Protein AF-A0AAE9Y1Y9-F1 (afdb_monomer_lite)

Sequence (92 aa):
MYIVVDPFNLGWIDSVEEWCPMPPPSDSQRPPRYVRPGDGGPVEAAQYLSEATGQLIKVAQAHRLDMLCYLLDMARMEAREIVRRRRNSSAE

Organism: Rhodopseudomonas palustris (strain ATCC BAA-98 / CGA009) (NCBI:txid258594)

Secondary structure (DSSP, 8-state):
------TT-SS----TT----PPPPPGGGSPP----TT--HHHHHHHHHHHHHHHHHHHHHHTT-HHHHHHHHHHHHHHHHHHHHHHHHT--

Radius of gyration: 17.94 Å; chains: 1; bounding box: 39×38×49 Å

Structure (mmCIF, N/CA/C/O backbone):
data_AF-A0AAE9Y1Y9-F1
#
_entry.id   AF-A0AAE9Y1Y9-F1
#
loop_
_atom_site.group_PDB
_atom_site.id
_atom_site.type_symbol
_atom_site.label_atom_id
_atom_site.label_alt_id
_atom_site.label_comp_id
_atom_site.label_asym_id
_atom_site.label_entity_id
_atom_site.label_seq_id
_atom_site.pdbx_PDB_ins_code
_atom_site.Cartn_x
_atom_site.Cartn_y
_atom_site.Cartn_z
_atom_site.occupancy
_atom_site.B_iso_or_equiv
_atom_site.auth_seq_id
_atom_site.auth_comp_id
_atom_site.auth_asym_id
_atom_site.auth_atom_id
_atom_site.pdbx_PDB_model_num
ATOM 1 N N . MET A 1 1 ? -21.303 13.153 -3.050 1.00 37.38 1 MET A N 1
ATOM 2 C CA . MET A 1 1 ? -20.019 13.866 -3.190 1.00 37.38 1 MET A CA 1
ATOM 3 C C . MET A 1 1 ? -18.933 12.813 -3.299 1.00 37.38 1 MET A C 1
ATOM 5 O O . MET A 1 1 ? -18.524 12.269 -2.284 1.00 37.38 1 MET A O 1
ATOM 9 N N . TYR A 1 2 ? -18.576 12.428 -4.523 1.00 36.56 2 TYR A N 1
ATOM 10 C CA . TYR A 1 2 ? -17.491 11.481 -4.775 1.00 36.56 2 TYR A CA 1
ATOM 11 C C . TYR A 1 2 ? -16.306 12.294 -5.283 1.00 36.56 2 TYR A C 1
ATOM 13 O O . TYR A 1 2 ? -16.421 12.975 -6.296 1.00 36.56 2 TYR A O 1
ATOM 21 N N . ILE A 1 3 ? -15.202 12.271 -4.545 1.00 39.84 3 ILE A N 1
ATOM 22 C CA . ILE A 1 3 ? -13.921 12.798 -5.014 1.00 39.84 3 ILE A CA 1
ATOM 23 C C . ILE A 1 3 ? -13.369 11.808 -6.038 1.00 39.84 3 ILE A C 1
ATOM 25 O O . ILE A 1 3 ? -12.933 10.716 -5.681 1.00 39.84 3 ILE A O 1
ATOM 29 N N . VAL A 1 4 ? -13.434 12.169 -7.318 1.00 46.69 4 VAL A N 1
ATOM 30 C CA . VAL A 1 4 ? -12.659 11.501 -8.364 1.00 46.69 4 VAL A CA 1
ATOM 31 C C . VAL A 1 4 ? -11.306 12.195 -8.377 1.00 46.69 4 VAL A C 1
ATOM 33 O O . VAL A 1 4 ? -11.209 13.367 -8.725 1.00 46.69 4 VAL A O 1
ATOM 36 N N . VAL A 1 5 ? -10.276 11.498 -7.909 1.00 44.84 5 VAL A N 1
ATOM 37 C CA . VAL A 1 5 ? -8.901 11.993 -7.983 1.00 44.84 5 VAL A CA 1
ATOM 38 C C . VAL A 1 5 ? -8.438 11.781 -9.419 1.00 44.84 5 VAL A C 1
ATOM 40 O O . VAL A 1 5 ? -8.324 10.638 -9.857 1.00 44.84 5 VAL A O 1
ATOM 43 N N . ASP A 1 6 ? -8.217 12.868 -10.155 1.00 43.25 6 ASP A N 1
ATOM 44 C CA . ASP A 1 6 ? -7.573 12.826 -11.467 1.00 43.25 6 ASP A CA 1
ATOM 45 C C . ASP A 1 6 ? -6.089 12.457 -11.267 1.00 43.25 6 ASP A C 1
ATOM 47 O O . ASP A 1 6 ? -5.369 13.186 -10.578 1.00 43.25 6 ASP A O 1
ATOM 51 N N . PRO A 1 7 ? -5.600 11.326 -11.807 1.00 47.19 7 PRO A N 1
ATOM 52 C CA . PRO A 1 7 ? -4.210 10.931 -11.624 1.00 47.19 7 PRO A CA 1
ATOM 53 C C . PRO A 1 7 ? -3.219 11.755 -12.464 1.00 47.19 7 PRO A C 1
ATOM 55 O O . PRO A 1 7 ? -2.016 11.513 -12.359 1.00 47.19 7 PRO A O 1
ATOM 58 N N . PHE A 1 8 ? -3.678 12.710 -13.287 1.00 54.72 8 PHE A N 1
ATOM 59 C CA . PHE A 1 8 ? -2.834 13.397 -14.267 1.00 54.72 8 PHE A CA 1
ATOM 60 C C . PHE A 1 8 ? -2.854 14.934 -14.233 1.00 54.72 8 PHE A C 1
ATOM 62 O O . PHE A 1 8 ? -2.141 15.531 -15.041 1.00 54.72 8 PHE A O 1
ATOM 69 N N . ASN A 1 9 ? -3.564 15.603 -13.312 1.00 47.50 9 ASN A N 1
ATOM 70 C CA . ASN A 1 9 ? -3.565 17.073 -13.287 1.00 47.50 9 ASN A CA 1
ATOM 71 C C . ASN A 1 9 ? -3.582 17.698 -11.877 1.00 47.50 9 ASN A C 1
ATOM 73 O O . ASN A 1 9 ? -4.467 17.442 -11.067 1.00 47.50 9 ASN A O 1
ATOM 77 N N . LEU A 1 10 ? -2.617 18.584 -11.601 1.00 45.22 10 LEU A N 1
ATOM 78 C CA . LEU A 1 10 ? -2.579 19.475 -10.429 1.00 45.22 10 LEU A CA 1
ATOM 79 C C . LEU A 1 10 ? -3.409 20.750 -10.704 1.00 45.22 10 LEU A C 1
ATOM 81 O O . LEU A 1 10 ? -2.913 21.867 -10.565 1.00 45.22 10 LEU A O 1
ATOM 85 N N . GLY A 1 11 ? -4.664 20.593 -11.129 1.00 39.22 11 GLY A N 1
ATOM 86 C CA . GLY A 1 11 ? -5.578 21.696 -11.440 1.00 39.22 11 GLY A CA 1
ATOM 87 C C . GLY A 1 11 ? -7.038 21.251 -11.346 1.00 39.22 11 GLY A C 1
ATOM 88 O O . GLY A 1 11 ? -7.385 20.173 -11.814 1.00 39.22 11 GLY A O 1
ATOM 89 N N . TRP A 1 12 ? -7.872 22.057 -10.687 1.00 37.34 12 TRP A N 1
ATOM 90 C CA . TRP A 1 12 ? -9.270 21.757 -10.355 1.00 37.34 12 TRP A CA 1
ATOM 91 C C . TRP A 1 12 ? -10.169 21.834 -11.608 1.00 37.34 12 TRP A C 1
ATOM 93 O O . TRP A 1 12 ? -10.008 22.754 -12.406 1.00 37.34 12 TRP A O 1
ATOM 103 N N . ILE A 1 13 ? -11.110 20.895 -11.778 1.00 45.84 13 ILE A N 1
ATOM 104 C CA . ILE A 1 13 ? -12.096 20.872 -12.881 1.00 45.84 13 ILE A CA 1
ATOM 105 C C . ILE A 1 13 ? -13.474 21.258 -12.319 1.00 45.84 13 ILE A C 1
ATOM 107 O O . ILE A 1 13 ? -13.972 20.575 -11.426 1.00 45.84 13 ILE A O 1
ATOM 111 N N . ASP A 1 14 ? -14.099 22.308 -12.865 1.00 43.41 14 ASP A N 1
ATOM 112 C CA . ASP A 1 14 ? -15.371 22.874 -12.373 1.00 43.41 14 ASP A CA 1
ATOM 113 C C . ASP A 1 14 ? -16.638 22.417 -13.138 1.00 43.41 14 ASP A C 1
ATOM 115 O O . ASP A 1 14 ? -17.745 22.818 -12.774 1.00 43.41 14 ASP A O 1
ATOM 119 N N . SER A 1 15 ? -16.556 21.563 -14.171 1.00 39.72 15 SER A N 1
ATOM 120 C CA . SER A 1 15 ? -17.756 20.959 -14.793 1.00 39.72 15 SER A CA 1
ATOM 121 C C . SER A 1 15 ? -17.487 19.749 -15.694 1.00 39.72 15 SER A C 1
ATOM 123 O O . SER A 1 15 ? -16.464 19.653 -16.360 1.00 39.72 15 SER A O 1
ATOM 125 N N . VAL A 1 16 ? -18.456 18.826 -15.725 1.00 44.59 16 VAL A N 1
ATOM 126 C CA . VAL A 1 16 ? -18.430 17.529 -16.437 1.00 44.59 16 VAL A CA 1
ATOM 127 C C . VAL A 1 16 ? -18.838 17.612 -17.920 1.00 44.59 16 VAL A C 1
ATOM 129 O O . VAL A 1 16 ? -18.712 16.628 -18.641 1.00 44.59 16 VAL A O 1
ATOM 132 N N . GLU A 1 17 ? -19.296 18.767 -18.409 1.00 45.41 17 GLU A N 1
ATOM 133 C CA . GLU A 1 17 ? -19.779 18.907 -19.798 1.00 45.41 17 GLU A CA 1
ATOM 134 C C . GLU A 1 17 ? -18.700 19.302 -20.822 1.00 45.41 17 GLU A C 1
ATOM 136 O O . GLU A 1 17 ? -18.943 19.235 -22.023 1.00 45.41 17 GLU A O 1
ATOM 141 N N . GLU A 1 18 ? -17.479 19.622 -20.389 1.00 43.06 18 GLU A N 1
ATOM 142 C CA . GLU A 1 18 ? -16.347 19.924 -21.281 1.00 43.06 18 GLU A CA 1
ATOM 143 C C . GLU A 1 18 ? -15.520 18.665 -21.613 1.00 43.06 18 GLU A C 1
ATOM 145 O O . GLU A 1 18 ? -14.298 18.690 -21.711 1.00 43.06 18 GLU A O 1
ATOM 150 N N . TRP A 1 19 ? -16.171 17.510 -21.759 1.00 42.56 19 TRP A N 1
ATOM 151 C CA . TRP A 1 19 ? -15.505 16.271 -22.168 1.00 42.56 19 TRP A CA 1
ATOM 152 C C . TRP A 1 19 ? -15.743 16.011 -23.654 1.00 42.56 19 TRP A C 1
ATOM 154 O O . TRP A 1 19 ? -16.560 15.180 -24.043 1.00 42.56 19 TRP A O 1
ATOM 164 N N . CYS A 1 20 ? -14.987 16.702 -24.506 1.00 49.97 20 CYS A N 1
ATOM 165 C CA . CYS A 1 20 ? -14.742 16.205 -25.857 1.00 49.97 20 CYS A CA 1
ATOM 166 C C . CYS A 1 20 ? -13.776 15.014 -25.740 1.00 49.97 20 CYS A C 1
ATOM 168 O O . CYS A 1 20 ? -12.641 15.224 -25.303 1.00 49.97 20 CYS A O 1
ATOM 170 N N . PRO A 1 21 ? -14.158 13.774 -26.106 1.00 54.38 21 PRO A N 1
ATOM 171 C CA . PRO A 1 21 ? -13.203 12.677 -26.146 1.00 54.38 21 PRO A CA 1
ATOM 172 C C . PRO A 1 21 ? -12.175 12.984 -27.238 1.00 54.38 21 PRO A C 1
ATOM 174 O O . PRO A 1 21 ? -12.438 12.816 -28.429 1.00 54.38 21 PRO A O 1
ATOM 177 N N . MET A 1 22 ? -11.009 13.492 -26.835 1.00 54.94 22 MET A N 1
ATOM 178 C CA . MET A 1 22 ? -9.869 13.632 -27.732 1.00 54.94 22 MET A CA 1
ATOM 179 C C . MET A 1 22 ? -9.539 12.245 -28.301 1.00 54.94 22 MET A C 1
ATOM 181 O O . MET A 1 22 ? -9.541 11.263 -27.546 1.00 54.94 22 MET A O 1
ATOM 185 N N . PRO A 1 23 ? -9.249 12.131 -29.610 1.00 58.53 23 PRO A N 1
ATOM 186 C CA . PRO A 1 23 ? -8.714 10.892 -30.151 1.00 58.53 23 PRO A CA 1
ATOM 187 C C . PRO A 1 23 ? -7.447 10.519 -29.366 1.00 58.53 23 PRO A C 1
ATOM 189 O O . PRO A 1 23 ? -6.716 11.417 -28.929 1.00 58.53 23 PRO A O 1
ATOM 192 N N . PRO A 1 24 ? -7.186 9.217 -29.146 1.00 59.94 24 PRO A N 1
ATOM 193 C CA . PRO A 1 24 ? -6.012 8.799 -28.397 1.00 59.94 24 PRO A CA 1
ATOM 194 C C . PRO A 1 24 ? -4.772 9.430 -29.042 1.00 59.94 24 PRO A C 1
ATOM 196 O O . PRO A 1 24 ? -4.650 9.385 -30.270 1.00 59.94 24 PRO A O 1
ATOM 199 N N . PRO A 1 25 ? -3.868 10.044 -28.257 1.00 53.59 25 PRO A N 1
ATOM 200 C CA . PRO A 1 25 ? -2.667 10.634 -28.821 1.00 53.59 25 PRO A CA 1
ATOM 201 C C . PRO A 1 25 ? -1.901 9.538 -29.561 1.00 53.59 25 PRO A C 1
ATOM 203 O O . PRO A 1 25 ? -1.649 8.467 -28.999 1.00 53.59 25 PRO A O 1
ATOM 206 N N . SER A 1 26 ? -1.551 9.799 -30.823 1.00 60.31 26 SER A N 1
ATOM 207 C CA . SER A 1 26 ? -0.644 8.946 -31.592 1.00 60.31 26 SER A CA 1
ATOM 208 C C . SER A 1 26 ? 0.590 8.649 -30.738 1.00 60.31 26 SER A C 1
ATOM 210 O O . SER A 1 26 ? 1.109 9.560 -30.091 1.00 60.31 26 SER A O 1
ATOM 212 N N . ASP A 1 27 ? 1.075 7.401 -30.728 1.00 58.41 27 ASP A N 1
ATOM 213 C CA . ASP A 1 27 ? 2.161 6.938 -29.837 1.00 58.41 27 ASP A CA 1
ATOM 214 C C . ASP A 1 27 ? 3.408 7.848 -29.851 1.00 58.41 27 ASP A C 1
ATOM 216 O O . ASP A 1 27 ? 4.149 7.920 -28.873 1.00 58.41 27 ASP A O 1
ATOM 220 N N . SER A 1 28 ? 3.601 8.603 -30.933 1.00 54.84 28 SER A N 1
ATOM 221 C CA . SER A 1 28 ? 4.672 9.581 -31.132 1.00 54.84 28 SER A CA 1
ATOM 222 C C . SER A 1 28 ? 4.567 10.869 -30.296 1.00 54.84 28 SER A C 1
ATOM 224 O O . SER A 1 28 ? 5.545 11.607 -30.227 1.00 54.84 28 SER A O 1
ATOM 226 N N . GLN A 1 29 ? 3.416 11.172 -29.683 1.00 49.38 29 GLN A N 1
ATOM 227 C CA . GLN A 1 29 ? 3.201 12.362 -28.838 1.00 49.38 29 GLN A CA 1
ATOM 228 C C . GLN A 1 29 ? 3.259 12.069 -27.341 1.00 49.38 29 GLN A C 1
ATOM 230 O O . GLN A 1 29 ? 3.203 13.001 -26.536 1.00 49.38 29 GLN A O 1
ATOM 235 N N . ARG A 1 30 ? 3.399 10.800 -26.938 1.00 53.09 30 ARG A N 1
ATOM 236 C CA . ARG A 1 30 ? 3.700 10.500 -25.540 1.00 53.09 30 ARG A CA 1
ATOM 237 C C . ARG A 1 30 ? 5.079 11.086 -25.245 1.00 53.09 30 ARG A C 1
ATOM 239 O O . ARG A 1 30 ? 6.040 10.663 -25.893 1.00 53.09 30 ARG A O 1
ATOM 246 N N . PRO A 1 31 ? 5.205 12.044 -24.305 1.00 51.66 31 PRO A N 1
ATOM 247 C CA . PRO A 1 31 ? 6.524 12.482 -23.883 1.00 51.66 31 PRO A CA 1
ATOM 248 C C . PRO A 1 31 ? 7.306 11.224 -23.489 1.00 51.66 31 PRO A C 1
ATOM 250 O O . PRO A 1 31 ? 6.712 10.319 -22.884 1.00 51.66 31 PRO A O 1
ATOM 253 N N . PRO A 1 32 ? 8.590 11.107 -23.881 1.00 54.34 32 PRO A N 1
ATOM 254 C CA . PRO A 1 32 ? 9.391 9.955 -23.508 1.00 54.34 32 PRO A CA 1
ATOM 255 C C . PRO A 1 32 ? 9.219 9.780 -22.007 1.00 54.34 32 PRO A C 1
ATOM 257 O O . PRO A 1 32 ? 9.389 10.746 -21.260 1.00 54.34 32 PRO A O 1
ATOM 260 N N . ARG A 1 33 ? 8.782 8.584 -21.581 1.00 60.47 33 ARG A N 1
ATOM 261 C CA . ARG A 1 33 ? 8.695 8.248 -20.158 1.00 60.47 33 ARG A CA 1
ATOM 262 C C . ARG A 1 33 ? 10.016 8.699 -19.562 1.00 60.47 33 ARG A C 1
ATOM 264 O O . ARG A 1 33 ? 11.054 8.173 -19.958 1.00 60.47 33 ARG A O 1
ATOM 271 N N . TYR A 1 34 ? 9.974 9.726 -18.718 1.00 51.53 34 TYR A N 1
ATOM 272 C CA . TYR A 1 34 ? 11.162 10.262 -18.079 1.00 51.53 34 TYR A CA 1
ATOM 273 C C . TYR A 1 34 ? 11.648 9.164 -17.141 1.00 51.53 34 TYR A C 1
ATOM 275 O O . TYR A 1 34 ? 11.215 9.062 -16.002 1.00 51.53 34 TYR A O 1
ATOM 283 N N . VAL A 1 35 ? 12.487 8.272 -17.658 1.00 51.41 35 VAL A N 1
ATOM 284 C CA . VAL A 1 35 ? 13.263 7.359 -16.840 1.00 51.41 35 VAL A CA 1
ATOM 285 C C . VAL A 1 35 ? 14.391 8.228 -16.321 1.00 51.41 35 VAL A C 1
ATOM 287 O O . VAL A 1 35 ? 15.384 8.435 -17.023 1.00 51.41 35 VAL A O 1
ATOM 290 N N . ARG A 1 36 ? 14.224 8.825 -15.133 1.00 58.66 36 ARG A N 1
ATOM 291 C CA . ARG A 1 36 ? 15.389 9.408 -14.471 1.00 58.66 36 ARG A CA 1
ATOM 292 C C . ARG A 1 36 ? 16.382 8.267 -14.245 1.00 58.66 36 ARG A C 1
ATOM 294 O O . ARG A 1 36 ? 15.990 7.224 -13.715 1.00 58.66 36 ARG A O 1
ATOM 301 N N . PRO A 1 37 ? 17.653 8.429 -14.643 1.00 51.62 37 PRO A N 1
ATOM 302 C CA . PRO A 1 37 ? 18.691 7.489 -14.253 1.00 51.62 37 PRO A CA 1
ATOM 303 C C . PRO A 1 37 ? 18.707 7.415 -12.720 1.00 51.62 37 PRO A C 1
ATOM 305 O O . PRO A 1 37 ? 19.004 8.413 -12.067 1.00 51.62 37 PRO A O 1
ATOM 308 N N . GLY A 1 38 ? 18.309 6.271 -12.157 1.00 61.00 38 GLY A N 1
ATOM 309 C CA . GLY A 1 38 ? 18.198 6.068 -10.707 1.00 61.00 38 GLY A CA 1
ATOM 310 C C . GLY A 1 38 ? 16.781 5.916 -10.135 1.00 61.00 38 GLY A C 1
ATOM 311 O O . GLY A 1 38 ? 16.672 5.690 -8.939 1.00 61.00 38 GLY A O 1
ATOM 312 N N . ASP A 1 39 ? 15.709 5.970 -10.937 1.00 63.06 39 ASP A N 1
ATOM 313 C CA . ASP A 1 39 ? 14.323 5.803 -10.435 1.00 63.06 39 ASP A CA 1
ATOM 314 C C . ASP A 1 39 ? 13.966 4.366 -9.990 1.00 63.06 39 ASP A C 1
ATOM 316 O O . ASP A 1 39 ? 12.827 4.100 -9.608 1.00 63.06 39 ASP A O 1
ATOM 320 N N . GLY A 1 40 ? 14.888 3.405 -10.114 1.00 72.69 40 GLY A N 1
ATOM 321 C CA . GLY A 1 40 ? 14.680 1.995 -9.745 1.00 72.69 40 GLY A CA 1
ATOM 322 C C . GLY A 1 40 ? 13.646 1.225 -10.585 1.00 72.69 40 GLY A C 1
ATOM 323 O O . GLY A 1 40 ? 13.511 0.002 -10.529 1.00 72.69 40 GLY A O 1
ATOM 324 N N .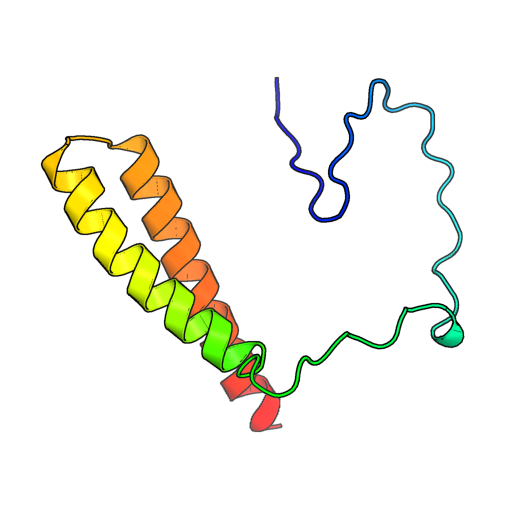 GLY A 1 41 ? 12.911 1.926 -11.445 1.00 84.44 41 GLY A N 1
ATOM 325 C CA . GLY A 1 41 ? 11.847 1.347 -12.245 1.00 84.44 41 GLY A CA 1
ATOM 326 C C . GLY A 1 41 ? 10.594 1.005 -11.423 1.00 84.44 41 GLY A C 1
ATOM 327 O O . GLY A 1 41 ? 10.566 1.063 -10.194 1.00 84.44 41 GLY A O 1
ATOM 328 N N . PRO A 1 42 ? 9.502 0.631 -12.108 1.00 83.12 42 PRO A N 1
ATOM 329 C CA . PRO A 1 42 ? 8.183 0.502 -11.488 1.00 83.12 42 PRO A CA 1
ATOM 330 C C . PRO A 1 42 ? 8.094 -0.613 -10.436 1.00 83.12 42 PRO A C 1
ATOM 332 O O . PRO A 1 42 ? 7.246 -0.549 -9.552 1.00 83.12 42 PRO A O 1
ATOM 335 N N . VAL A 1 43 ? 8.941 -1.642 -10.527 1.00 86.56 43 VAL A N 1
ATOM 336 C CA . VAL A 1 43 ? 8.953 -2.754 -9.564 1.00 86.56 43 VAL A CA 1
ATOM 337 C C . VAL A 1 43 ? 9.626 -2.337 -8.261 1.00 86.56 43 VAL A C 1
ATOM 339 O O . VAL A 1 43 ? 9.080 -2.611 -7.195 1.00 86.56 43 VAL A O 1
ATOM 342 N N . GLU A 1 44 ? 10.767 -1.654 -8.335 1.00 86.38 44 GLU A N 1
ATOM 343 C CA . GLU A 1 44 ? 11.478 -1.160 -7.153 1.00 86.38 44 GLU A CA 1
ATOM 344 C C . GLU A 1 44 ? 10.651 -0.097 -6.426 1.00 86.38 44 GLU A C 1
ATOM 346 O O . GLU A 1 44 ? 10.462 -0.185 -5.215 1.00 86.38 44 GLU A O 1
ATOM 351 N N . ALA A 1 45 ? 10.036 0.826 -7.174 1.00 90.12 45 ALA A N 1
ATOM 352 C CA . ALA A 1 45 ? 9.108 1.806 -6.616 1.00 90.12 45 ALA A CA 1
ATOM 353 C C . ALA A 1 45 ? 7.930 1.138 -5.880 1.00 90.12 45 ALA A C 1
ATOM 355 O O . ALA A 1 45 ? 7.571 1.541 -4.774 1.00 90.12 45 ALA A O 1
ATOM 356 N N . ALA A 1 46 ? 7.345 0.082 -6.454 1.00 90.19 46 ALA A N 1
ATOM 357 C CA . ALA A 1 46 ? 6.255 -0.655 -5.819 1.00 90.19 46 ALA A CA 1
ATOM 358 C C . ALA A 1 46 ? 6.714 -1.414 -4.557 1.00 90.19 46 ALA A C 1
ATOM 360 O O . ALA A 1 46 ? 6.001 -1.443 -3.553 1.00 90.19 46 ALA A O 1
ATOM 361 N N . GLN A 1 47 ? 7.918 -1.992 -4.564 1.00 90.75 47 GLN A N 1
ATOM 362 C CA . GLN A 1 47 ? 8.495 -2.620 -3.371 1.00 90.75 47 GLN A CA 1
ATOM 363 C C . GLN A 1 47 ? 8.711 -1.599 -2.252 1.00 90.75 47 GLN A C 1
ATOM 365 O O . GLN A 1 47 ? 8.252 -1.826 -1.129 1.00 90.75 47 GLN A O 1
ATOM 370 N N . TYR A 1 48 ? 9.315 -0.455 -2.580 1.00 92.88 48 TYR A N 1
ATOM 371 C CA . TYR A 1 48 ? 9.513 0.650 -1.649 1.00 92.88 48 TYR A CA 1
ATOM 372 C C . TYR A 1 48 ? 8.185 1.126 -1.049 1.00 92.88 48 TYR A C 1
ATOM 374 O O . TYR A 1 48 ? 8.052 1.221 0.171 1.00 92.88 48 TYR A O 1
ATOM 382 N N . LEU A 1 49 ? 7.160 1.346 -1.879 1.00 92.88 49 LEU A N 1
ATOM 383 C CA . LEU A 1 49 ? 5.836 1.761 -1.410 1.00 92.88 49 LEU A CA 1
ATOM 384 C C . LEU A 1 49 ? 5.199 0.725 -0.475 1.00 92.88 49 LEU A C 1
ATOM 386 O O . LEU A 1 49 ? 4.637 1.103 0.553 1.00 92.88 49 LEU A O 1
ATOM 390 N N . SER A 1 50 ? 5.309 -0.574 -0.771 1.00 94.12 50 SER A N 1
ATOM 391 C CA . SER A 1 50 ? 4.810 -1.643 0.112 1.00 94.12 50 SER A CA 1
ATOM 392 C C . SER A 1 50 ? 5.503 -1.641 1.484 1.00 94.12 50 SER A C 1
ATOM 394 O O . SER A 1 50 ? 4.886 -1.988 2.498 1.00 94.12 50 SER A O 1
ATOM 396 N N . GLU A 1 51 ? 6.787 -1.295 1.537 1.00 95.38 51 GLU A N 1
ATOM 397 C CA . GLU A 1 51 ? 7.527 -1.190 2.793 1.00 95.38 51 GLU A CA 1
ATOM 398 C C . GLU A 1 51 ? 7.155 0.081 3.563 1.00 95.38 51 GLU A C 1
ATOM 400 O O . GLU A 1 51 ? 6.760 0.000 4.730 1.00 95.38 51 GLU A O 1
ATOM 405 N N . ALA A 1 52 ? 7.207 1.236 2.898 1.00 96.81 52 ALA A N 1
ATOM 406 C CA . ALA A 1 52 ? 6.929 2.538 3.494 1.00 96.81 52 ALA A CA 1
ATOM 407 C C . ALA A 1 52 ? 5.507 2.603 4.074 1.00 96.81 52 ALA A C 1
ATOM 409 O O . ALA A 1 52 ? 5.311 2.998 5.223 1.00 96.81 52 ALA A O 1
ATOM 410 N N . THR A 1 53 ? 4.507 2.123 3.327 1.00 96.44 53 THR A N 1
ATOM 411 C CA . THR A 1 53 ? 3.117 2.024 3.811 1.00 96.44 53 THR A CA 1
ATOM 412 C C . THR A 1 53 ? 3.002 1.120 5.038 1.00 96.44 53 THR A C 1
ATOM 414 O O . THR A 1 53 ? 2.326 1.476 5.999 1.00 96.44 53 THR A O 1
ATOM 417 N N . GLY A 1 54 ? 3.730 -0.002 5.072 1.00 96.31 54 GLY A N 1
ATOM 418 C CA . GLY A 1 54 ? 3.808 -0.890 6.235 1.00 96.31 54 GLY A CA 1
ATOM 419 C C . GLY A 1 54 ? 4.350 -0.213 7.498 1.00 96.31 54 GLY A C 1
ATOM 420 O O . GLY A 1 54 ? 3.899 -0.522 8.602 1.00 96.31 54 GLY A O 1
ATOM 421 N N . GLN A 1 55 ? 5.304 0.708 7.355 1.00 97.56 55 GLN A N 1
ATOM 422 C CA . GLN A 1 55 ? 5.820 1.504 8.470 1.00 97.56 55 GLN A CA 1
ATOM 423 C C . GLN A 1 55 ? 4.801 2.559 8.918 1.00 97.56 55 GLN A C 1
ATOM 425 O O . GLN A 1 55 ? 4.543 2.690 10.115 1.00 97.56 55 GLN A O 1
ATOM 430 N N . LEU A 1 56 ? 4.163 3.251 7.970 1.00 97.12 56 LEU A N 1
ATOM 431 C CA . LEU A 1 56 ? 3.148 4.268 8.255 1.00 97.12 56 LEU A CA 1
ATOM 432 C C . LEU A 1 56 ? 1.906 3.694 8.944 1.00 97.12 56 LEU A C 1
ATOM 434 O O . LEU A 1 56 ? 1.353 4.353 9.819 1.00 97.12 56 LEU A O 1
ATOM 438 N N . ILE A 1 57 ? 1.503 2.459 8.627 1.00 97.50 57 ILE A N 1
ATOM 439 C CA . ILE A 1 57 ? 0.395 1.778 9.318 1.00 97.50 57 ILE A CA 1
ATOM 440 C C . ILE A 1 57 ? 0.668 1.682 10.819 1.00 97.50 57 ILE A C 1
ATOM 442 O O . ILE A 1 57 ? -0.217 1.966 11.617 1.00 97.50 57 ILE A O 1
ATOM 446 N N . LYS A 1 58 ? 1.901 1.351 11.224 1.00 97.12 58 LYS A N 1
ATOM 447 C CA . LYS A 1 58 ? 2.266 1.262 12.649 1.00 97.12 58 LYS A CA 1
ATOM 448 C C . LYS A 1 58 ? 2.119 2.613 13.351 1.00 97.12 58 LYS A C 1
ATOM 450 O O . LYS A 1 58 ? 1.632 2.673 14.476 1.00 97.12 58 LYS A O 1
ATOM 455 N N . VAL A 1 59 ? 2.510 3.694 12.674 1.00 97.44 59 VAL A N 1
ATOM 456 C CA . VAL A 1 59 ? 2.359 5.065 13.184 1.00 97.44 59 VAL A CA 1
ATOM 457 C C . VAL A 1 59 ? 0.877 5.438 13.278 1.00 97.44 59 VAL A C 1
ATOM 459 O O . VAL A 1 59 ? 0.423 5.914 14.315 1.00 97.44 59 VAL A O 1
ATOM 462 N N . ALA A 1 60 ? 0.094 5.161 12.236 1.00 96.56 60 ALA A N 1
ATOM 463 C CA . ALA A 1 60 ? -1.338 5.440 12.212 1.00 96.56 60 ALA A CA 1
ATOM 464 C C . ALA A 1 60 ? -2.102 4.661 13.300 1.00 96.56 60 ALA A C 1
ATOM 466 O O . ALA A 1 60 ? -2.970 5.232 13.962 1.00 96.56 60 ALA A O 1
ATOM 467 N N . GLN A 1 61 ? -1.730 3.401 13.551 1.00 96.19 61 GLN A N 1
ATOM 468 C CA . GLN A 1 61 ? 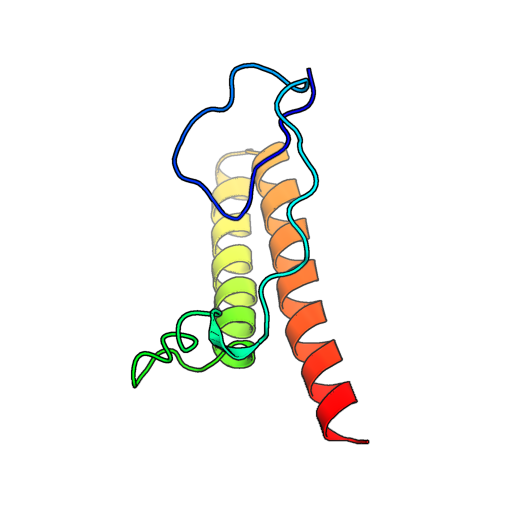-2.278 2.579 14.634 1.00 96.19 61 GLN A CA 1
ATOM 469 C C . GLN A 1 61 ? -1.966 3.173 16.012 1.00 96.19 61 GLN A C 1
ATOM 471 O O . GLN A 1 61 ? -2.860 3.256 16.854 1.00 96.19 61 GLN A O 1
ATOM 476 N N . ALA A 1 62 ? -0.735 3.650 16.233 1.00 97.38 62 ALA A N 1
ATOM 477 C CA . ALA A 1 62 ? -0.346 4.295 17.489 1.00 97.38 62 ALA A CA 1
ATOM 478 C C . ALA A 1 62 ? -1.178 5.557 17.790 1.00 97.38 62 ALA A C 1
ATOM 480 O O . ALA A 1 62 ? -1.474 5.842 18.949 1.00 97.38 62 ALA A O 1
ATOM 481 N N . HIS A 1 63 ? -1.605 6.278 16.749 1.00 97.25 63 HIS A N 1
ATOM 482 C CA . HIS A 1 63 ? -2.451 7.470 16.860 1.00 97.25 63 HIS A CA 1
ATOM 483 C C . HIS A 1 63 ? -3.956 7.195 16.688 1.00 97.25 63 HIS A C 1
ATOM 485 O O . HIS A 1 63 ? -4.739 8.144 16.662 1.00 97.25 63 HIS A O 1
ATOM 491 N N . ARG A 1 64 ? -4.379 5.923 16.598 1.00 95.81 64 ARG A N 1
ATOM 492 C CA . ARG A 1 64 ? -5.784 5.505 16.398 1.00 95.81 64 ARG A CA 1
ATOM 493 C C . ARG A 1 64 ? -6.450 6.149 15.172 1.00 95.81 64 ARG A C 1
ATOM 495 O O . ARG A 1 64 ? -7.615 6.540 15.206 1.00 95.81 64 ARG A O 1
ATOM 502 N N . LEU A 1 65 ? -5.698 6.283 14.083 1.00 97.50 65 LEU A N 1
ATOM 503 C CA . LEU A 1 65 ? -6.182 6.837 12.819 1.00 97.50 65 LEU A CA 1
ATOM 504 C C . LEU A 1 65 ? -6.733 5.715 11.930 1.00 97.50 65 LEU A C 1
ATOM 506 O O . LEU A 1 65 ? 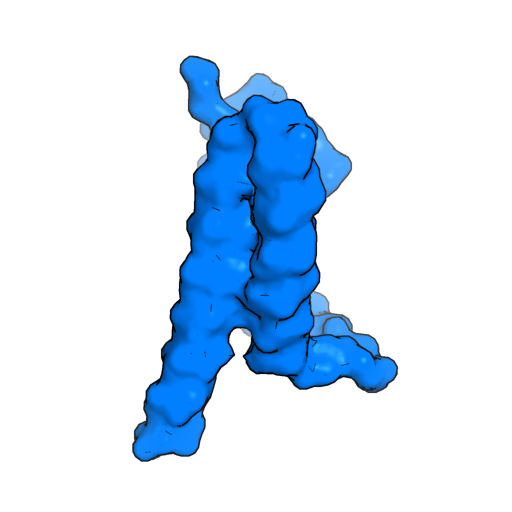-6.091 5.301 10.964 1.00 97.50 65 LEU A O 1
ATOM 510 N N . ASP A 1 66 ? -7.921 5.210 12.261 1.00 94.88 66 ASP A N 1
ATOM 511 C CA . ASP A 1 66 ? -8.475 3.979 11.672 1.00 94.88 66 ASP A CA 1
ATOM 512 C C . ASP A 1 66 ? -8.659 4.063 10.145 1.00 94.88 66 ASP A C 1
ATOM 514 O O . ASP A 1 66 ? -8.250 3.165 9.407 1.00 94.88 66 ASP A O 1
ATOM 518 N N . MET A 1 67 ? -9.203 5.179 9.647 1.00 97.00 67 MET A N 1
ATOM 519 C CA . MET A 1 67 ? -9.386 5.395 8.205 1.00 97.00 67 MET A CA 1
ATOM 520 C C . MET A 1 67 ? -8.046 5.471 7.462 1.00 97.00 67 MET A C 1
ATOM 522 O O . MET A 1 67 ? -7.917 4.944 6.359 1.00 97.00 67 MET A O 1
ATOM 526 N N . LEU A 1 68 ? -7.032 6.090 8.072 1.00 97.06 68 LEU A N 1
ATOM 527 C CA . LEU A 1 68 ? -5.701 6.169 7.477 1.00 97.06 68 LEU A CA 1
ATOM 528 C C . LEU A 1 68 ? -5.035 4.789 7.436 1.00 97.06 68 LEU A C 1
ATOM 530 O O . LEU A 1 68 ? -4.436 4.444 6.422 1.00 97.06 68 LEU A O 1
ATOM 534 N N . CYS A 1 69 ? -5.185 3.979 8.489 1.00 97.12 69 CYS A N 1
ATOM 535 C CA . CYS A 1 69 ? -4.707 2.594 8.492 1.00 97.12 69 CYS A CA 1
ATOM 536 C C . CYS A 1 69 ? -5.310 1.804 7.328 1.00 97.12 69 CYS A C 1
ATOM 538 O O . CYS A 1 69 ? -4.574 1.169 6.578 1.00 97.12 69 CYS A O 1
ATOM 540 N N . TYR A 1 70 ? -6.628 1.912 7.136 1.00 95.94 70 TYR A N 1
ATOM 541 C CA . TYR A 1 70 ? -7.328 1.246 6.040 1.00 95.94 70 TYR A CA 1
ATOM 542 C C . TYR A 1 70 ? -6.784 1.653 4.663 1.00 95.94 70 TYR A C 1
ATOM 544 O O . TYR A 1 70 ? -6.470 0.796 3.837 1.00 95.94 70 TYR A O 1
ATOM 552 N N . LEU A 1 71 ? -6.623 2.958 4.416 1.00 97.62 71 LEU A N 1
ATOM 553 C CA . LEU A 1 71 ? -6.100 3.457 3.140 1.00 97.62 71 LEU A CA 1
ATOM 554 C C . LEU A 1 71 ? -4.659 2.998 2.886 1.00 97.62 71 LEU A C 1
ATOM 556 O O . LEU A 1 71 ? -4.318 2.622 1.764 1.00 97.62 71 LEU A O 1
ATOM 560 N N . LEU A 1 72 ? -3.819 2.990 3.923 1.00 96.81 72 LEU A N 1
ATOM 561 C CA . LEU A 1 72 ? -2.439 2.524 3.816 1.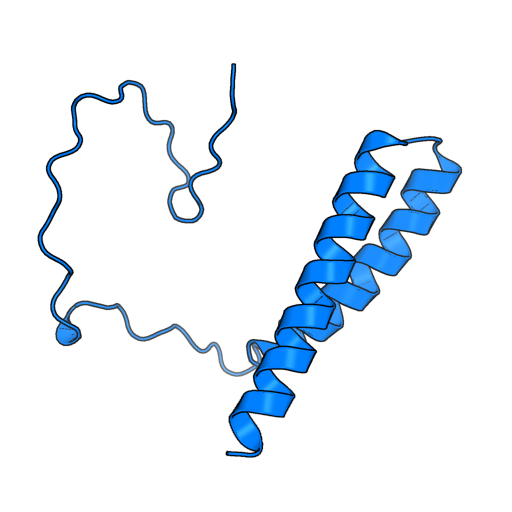00 96.81 72 LEU A CA 1
ATOM 562 C C . LEU A 1 72 ? -2.357 1.012 3.575 1.00 96.81 72 LEU A C 1
ATOM 564 O O . LEU A 1 72 ? -1.511 0.573 2.797 1.00 96.81 72 LEU A O 1
ATOM 568 N N . ASP A 1 73 ? -3.240 0.218 4.185 1.00 96.69 73 ASP A N 1
ATOM 569 C CA . ASP A 1 73 ? -3.325 -1.224 3.927 1.00 96.69 73 ASP A CA 1
ATOM 570 C C . ASP A 1 73 ? -3.758 -1.517 2.484 1.00 96.69 73 ASP A C 1
ATOM 572 O O . ASP A 1 73 ? -3.188 -2.399 1.835 1.00 96.69 73 ASP A O 1
ATOM 576 N N . MET A 1 74 ? -4.700 -0.740 1.942 1.00 97.44 74 MET A N 1
ATOM 577 C CA . MET A 1 74 ? -5.090 -0.835 0.532 1.00 97.44 74 MET A CA 1
ATOM 578 C C . MET A 1 74 ? -3.939 -0.477 -0.408 1.00 97.44 74 MET A C 1
ATOM 580 O O . MET A 1 74 ? -3.623 -1.252 -1.312 1.00 97.44 74 MET A O 1
ATOM 584 N N . ALA A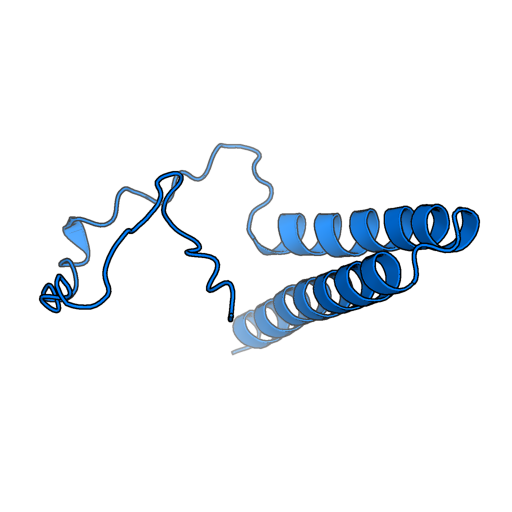 1 75 ? -3.246 0.635 -0.153 1.00 95.81 75 ALA A N 1
ATOM 585 C CA . ALA A 1 75 ? -2.081 1.035 -0.942 1.00 95.81 75 ALA A CA 1
ATOM 586 C C . ALA A 1 75 ? -0.966 -0.026 -0.903 1.00 95.81 75 ALA A C 1
ATOM 588 O O . ALA A 1 75 ? -0.352 -0.341 -1.924 1.00 95.81 75 ALA A O 1
ATOM 589 N N . ARG A 1 76 ? -0.733 -0.631 0.267 1.00 94.75 76 ARG A N 1
ATOM 590 C CA . ARG A 1 76 ? 0.246 -1.708 0.445 1.00 94.75 76 ARG A CA 1
ATOM 591 C C . ARG A 1 76 ? -0.114 -2.958 -0.353 1.00 94.75 76 ARG A C 1
ATOM 593 O O . ARG A 1 76 ? 0.774 -3.592 -0.928 1.00 94.75 76 ARG A O 1
ATOM 600 N N . MET A 1 77 ? -1.390 -3.341 -0.364 1.00 96.31 77 MET A N 1
ATOM 601 C CA . MET A 1 77 ? -1.878 -4.489 -1.130 1.00 96.31 77 MET A CA 1
ATOM 602 C C . MET A 1 77 ? -1.683 -4.272 -2.635 1.00 96.31 77 MET A C 1
ATOM 604 O O . MET A 1 77 ? -1.125 -5.144 -3.300 1.00 96.31 77 MET A O 1
ATOM 608 N N . GLU A 1 78 ? -2.047 -3.094 -3.144 1.00 92.38 78 GLU A N 1
ATOM 609 C CA . GLU A 1 78 ? -1.898 -2.746 -4.562 1.00 92.38 78 GLU A CA 1
ATOM 610 C C . GLU A 1 78 ? -0.423 -2.731 -4.994 1.00 92.38 78 GLU A C 1
ATOM 612 O O . GLU A 1 78 ? -0.047 -3.302 -6.018 1.00 92.38 78 GLU A O 1
ATOM 617 N N . ALA A 1 79 ? 0.457 -2.164 -4.165 1.00 92.25 79 ALA A N 1
ATOM 618 C CA . ALA A 1 79 ? 1.892 -2.141 -4.433 1.00 92.25 79 ALA A CA 1
ATOM 619 C C . ALA A 1 79 ? 2.485 -3.559 -4.560 1.00 92.25 79 ALA A C 1
ATOM 621 O O . ALA A 1 79 ? 3.272 -3.847 -5.465 1.00 92.25 79 ALA A O 1
ATOM 622 N N . ARG A 1 80 ? 2.063 -4.491 -3.699 1.00 91.19 80 ARG A N 1
ATOM 623 C CA . ARG A 1 80 ? 2.472 -5.906 -3.782 1.00 91.19 80 ARG A CA 1
ATOM 624 C C . ARG A 1 80 ? 1.938 -6.590 -5.032 1.00 91.19 80 ARG A C 1
ATOM 626 O O . ARG A 1 80 ? 2.645 -7.392 -5.645 1.00 91.19 80 ARG A O 1
ATOM 633 N N . GLU A 1 81 ? 0.708 -6.272 -5.407 1.00 90.56 81 GLU A N 1
ATOM 634 C CA . GLU A 1 81 ? 0.064 -6.825 -6.589 1.00 90.56 81 GLU A CA 1
ATOM 635 C C . GLU A 1 81 ? 0.786 -6.403 -7.876 1.00 90.56 81 GLU A C 1
ATOM 637 O O . GLU A 1 81 ? 1.016 -7.237 -8.753 1.00 90.56 81 GLU A O 1
ATOM 642 N N . ILE A 1 82 ? 1.250 -5.154 -7.964 1.00 88.38 82 ILE A N 1
ATOM 643 C CA . ILE A 1 82 ? 2.065 -4.670 -9.090 1.00 88.38 82 ILE A CA 1
ATOM 644 C C . ILE A 1 82 ? 3.350 -5.496 -9.242 1.00 88.38 82 IL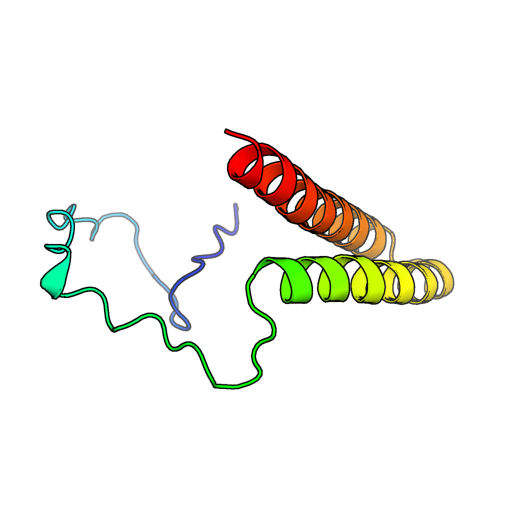E A C 1
ATOM 646 O O . ILE A 1 82 ? 3.681 -5.931 -10.350 1.00 88.38 82 ILE A O 1
ATOM 650 N N . VAL A 1 83 ? 4.057 -5.761 -8.138 1.00 87.19 83 VAL A N 1
ATOM 651 C CA . VAL A 1 83 ? 5.276 -6.592 -8.142 1.00 87.19 83 VAL A CA 1
ATOM 652 C C . VAL A 1 83 ? 4.961 -8.009 -8.617 1.00 87.19 83 VAL A C 1
ATOM 654 O O . VAL A 1 83 ? 5.681 -8.563 -9.452 1.00 87.19 83 VAL A O 1
ATOM 657 N N . ARG A 1 84 ? 3.860 -8.591 -8.128 1.00 87.62 84 ARG A N 1
ATOM 658 C CA . ARG A 1 84 ? 3.418 -9.931 -8.521 1.00 87.62 84 ARG A CA 1
ATOM 659 C C . ARG A 1 84 ? 3.093 -9.997 -10.015 1.00 87.62 84 ARG A C 1
ATOM 661 O O . ARG A 1 84 ? 3.657 -10.831 -10.716 1.00 87.62 84 ARG A O 1
ATOM 668 N N . ARG A 1 85 ? 2.256 -9.086 -10.525 1.00 86.69 85 ARG A N 1
ATOM 669 C CA . ARG A 1 85 ? 1.883 -9.017 -11.951 1.00 86.69 85 ARG A CA 1
ATOM 670 C C . ARG A 1 85 ? 3.100 -8.888 -12.854 1.00 86.69 85 ARG A C 1
ATOM 672 O O . ARG A 1 85 ? 3.176 -9.584 -13.860 1.00 86.69 85 ARG A O 1
ATOM 679 N N . ARG A 1 86 ? 4.072 -8.054 -12.472 1.00 84.00 86 ARG A N 1
ATOM 680 C CA . ARG A 1 86 ? 5.322 -7.889 -13.225 1.00 84.00 86 ARG A CA 1
ATOM 681 C C . ARG A 1 86 ? 6.144 -9.172 -13.274 1.00 84.00 86 ARG A C 1
ATOM 683 O O . ARG A 1 86 ? 6.618 -9.538 -14.345 1.00 84.00 86 ARG A O 1
ATOM 690 N N . ARG A 1 87 ? 6.247 -9.891 -12.153 1.00 79.50 87 ARG A N 1
ATOM 691 C CA . ARG A 1 87 ? 6.906 -11.204 -12.108 1.00 79.50 87 ARG A CA 1
ATOM 692 C C . ARG A 1 87 ? 6.222 -12.224 -13.020 1.00 79.50 87 ARG A C 1
ATOM 694 O O . ARG A 1 87 ? 6.913 -12.992 -13.676 1.00 79.50 87 ARG A O 1
ATOM 701 N N . ASN A 1 88 ? 4.890 -12.222 -13.068 1.00 77.25 88 ASN A N 1
ATOM 702 C CA . ASN A 1 88 ? 4.123 -13.098 -13.952 1.00 77.25 88 ASN A CA 1
ATOM 703 C C . ASN A 1 88 ? 4.295 -12.730 -15.437 1.00 77.25 88 ASN A C 1
ATOM 705 O O . ASN A 1 88 ? 4.439 -13.630 -16.249 1.00 77.25 88 ASN A O 1
ATOM 709 N N . SER A 1 89 ? 4.353 -11.439 -15.784 1.00 73.38 89 SER A N 1
ATOM 710 C CA . SER A 1 89 ? 4.541 -10.981 -17.172 1.00 73.38 89 SER A CA 1
ATOM 711 C C . SER A 1 89 ? 5.960 -11.152 -17.726 1.00 73.38 89 SER A C 1
ATOM 713 O O . SER A 1 89 ? 6.155 -11.029 -18.924 1.00 73.38 89 SER A O 1
ATOM 715 N N . SER A 1 90 ? 6.966 -11.367 -16.872 1.00 62.53 90 SER A N 1
ATOM 716 C CA . SER A 1 90 ? 8.340 -11.674 -17.309 1.00 62.53 90 SER A CA 1
ATOM 717 C C . SER A 1 90 ? 8.586 -13.169 -17.538 1.00 62.53 90 SER A C 1
ATOM 719 O O . SER A 1 90 ? 9.684 -13.535 -17.944 1.00 62.53 90 SER A O 1
ATOM 721 N N . ALA A 1 91 ? 7.619 -14.028 -17.205 1.00 58.16 91 ALA A N 1
ATOM 722 C CA . ALA A 1 91 ? 7.734 -15.483 -17.303 1.00 58.16 91 ALA A CA 1
ATOM 723 C C . ALA A 1 91 ? 7.016 -16.067 -18.537 1.00 58.16 91 ALA A C 1
ATOM 725 O O . ALA A 1 91 ? 6.960 -17.288 -18.676 1.00 58.16 91 ALA A O 1
ATOM 726 N N . GLU A 1 92 ? 6.471 -15.201 -19.390 1.00 46.28 92 GLU A N 1
ATOM 727 C CA . GLU A 1 92 ? 5.759 -15.501 -20.637 1.00 46.28 92 GLU A CA 1
ATOM 728 C C . GLU A 1 92 ? 6.579 -14.970 -21.820 1.00 46.28 92 GLU A C 1
ATOM 730 O O . GLU A 1 92 ? 6.687 -15.696 -22.832 1.00 46.28 92 GLU A O 1
#

Foldseek 3Di:
DDDDDDPPDPDDDDDDPPDDPDDDPDPVPPDPPPPPVPPCPLLVVLVVLLVVLVVVLVVCVVVVVPVSNVVSVVSNVVSVVSNVVVVVVVVD

pLDDT: mean 72.9, std 22.05, range [36.56, 97.62]